Protein AF-A0A1S4E056-F1 (afdb_monomer)

pLDDT: mean 70.27, std 21.15, range [30.34, 93.75]

Structure (mmCIF, N/CA/C/O backbone):
data_AF-A0A1S4E056-F1
#
_entry.id   AF-A0A1S4E056-F1
#
loop_
_atom_site.group_PDB
_atom_site.id
_atom_site.type_symbol
_atom_site.label_atom_id
_atom_site.label_alt_id
_atom_site.label_comp_id
_atom_site.label_asym_id
_atom_site.label_entity_id
_atom_site.label_seq_id
_atom_site.pdbx_PDB_ins_code
_atom_site.Cartn_x
_atom_site.Cartn_y
_atom_site.Cartn_z
_atom_site.occupancy
_atom_site.B_iso_or_equiv
_atom_site.auth_seq_id
_atom_site.auth_comp_id
_atom_site.auth_asym_id
_atom_site.auth_atom_id
_atom_site.pdbx_PDB_model_num
ATOM 1 N N . MET A 1 1 ? -11.767 -15.482 -16.373 1.00 36.09 1 MET A N 1
ATOM 2 C CA . MET A 1 1 ? -10.416 -14.896 -16.230 1.00 36.09 1 MET A CA 1
ATOM 3 C C . MET A 1 1 ? -10.187 -14.593 -14.750 1.00 36.09 1 MET A C 1
ATOM 5 O O . MET A 1 1 ? -10.468 -13.489 -14.321 1.00 36.09 1 MET A O 1
ATOM 9 N N . ALA A 1 2 ? -9.813 -15.601 -13.952 1.00 38.81 2 ALA A N 1
ATOM 10 C CA . ALA A 1 2 ? -9.842 -15.511 -12.479 1.00 38.81 2 ALA A CA 1
ATOM 11 C C . ALA A 1 2 ? -8.788 -16.407 -11.7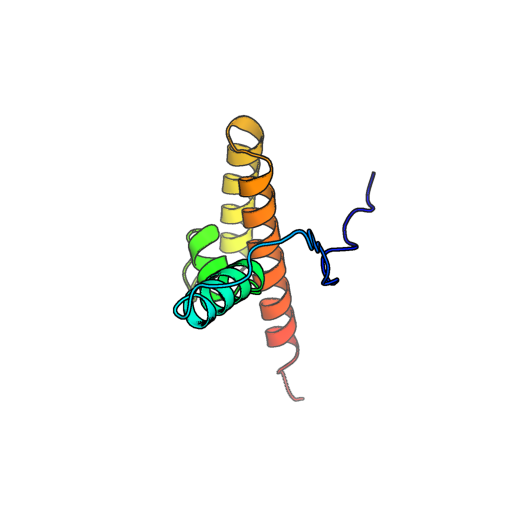83 1.00 38.81 2 ALA A C 1
ATOM 13 O O . ALA A 1 2 ? -8.974 -16.812 -10.645 1.00 38.81 2 ALA A O 1
ATOM 14 N N . TRP A 1 3 ? -7.716 -16.787 -12.491 1.00 30.34 3 TRP A N 1
ATOM 15 C CA . TRP A 1 3 ? -6.797 -17.860 -12.075 1.00 30.34 3 TRP A CA 1
ATOM 16 C C . TRP A 1 3 ? -5.325 -17.523 -12.376 1.00 30.34 3 TRP A C 1
ATOM 18 O O . TRP A 1 3 ? -4.690 -18.165 -13.206 1.00 30.34 3 TRP A O 1
ATOM 28 N N . MET A 1 4 ? -4.775 -16.513 -11.695 1.00 34.44 4 MET A N 1
ATOM 29 C CA . MET A 1 4 ? -3.315 -16.319 -11.555 1.00 34.44 4 MET A CA 1
ATOM 30 C C . MET A 1 4 ? -2.915 -15.963 -10.107 1.00 34.44 4 MET A C 1
ATOM 32 O O . MET A 1 4 ? -1.950 -15.248 -9.867 1.00 34.44 4 MET A O 1
ATOM 36 N N . ILE A 1 5 ? -3.642 -16.514 -9.124 1.00 40.38 5 ILE A N 1
ATOM 37 C CA . ILE A 1 5 ? -3.297 -16.468 -7.685 1.00 40.38 5 ILE A CA 1
ATOM 38 C C . ILE A 1 5 ? -2.511 -17.744 -7.292 1.00 40.38 5 ILE A C 1
ATOM 40 O O . ILE A 1 5 ? -2.616 -18.271 -6.191 1.00 40.38 5 ILE A O 1
ATOM 44 N N . ALA A 1 6 ? -1.725 -18.292 -8.221 1.00 46.62 6 ALA A N 1
ATOM 45 C CA . ALA A 1 6 ? -0.860 -19.444 -7.984 1.00 46.62 6 ALA A CA 1
ATOM 46 C C . ALA A 1 6 ? 0.496 -19.218 -8.663 1.00 46.62 6 ALA A C 1
ATOM 48 O O . ALA A 1 6 ? 0.554 -18.722 -9.783 1.00 46.62 6 ALA A O 1
ATOM 49 N N . TYR A 1 7 ? 1.570 -19.612 -7.972 1.00 41.53 7 TYR A N 1
ATOM 50 C CA . TYR A 1 7 ? 2.979 -19.458 -8.366 1.00 41.53 7 TYR A CA 1
ATOM 51 C C . TYR A 1 7 ? 3.548 -18.028 -8.406 1.00 41.53 7 TYR A C 1
ATOM 53 O O . TYR A 1 7 ? 3.842 -17.461 -9.452 1.00 41.53 7 TYR A O 1
ATOM 61 N N . CYS A 1 8 ? 3.944 -17.547 -7.223 1.00 38.91 8 CYS A N 1
ATOM 62 C CA . CYS A 1 8 ? 5.388 -17.378 -6.994 1.00 38.91 8 CYS A CA 1
ATOM 63 C C . CYS A 1 8 ? 5.799 -17.704 -5.541 1.00 38.91 8 CYS A C 1
ATOM 65 O O . CYS A 1 8 ? 6.564 -16.979 -4.911 1.00 38.91 8 CYS A O 1
ATOM 67 N N . SER A 1 9 ? 5.288 -18.829 -5.022 1.00 45.31 9 SER A N 1
ATOM 68 C CA . SER A 1 9 ? 5.896 -19.567 -3.903 1.00 45.31 9 SER A CA 1
ATOM 69 C C . SER A 1 9 ? 6.645 -20.778 -4.461 1.00 45.31 9 SER A C 1
ATOM 71 O O . SER A 1 9 ? 6.286 -21.922 -4.202 1.00 45.31 9 SER A O 1
ATOM 73 N N . ALA A 1 10 ? 7.655 -20.519 -5.291 1.00 42.19 10 ALA A N 1
ATOM 74 C CA . AL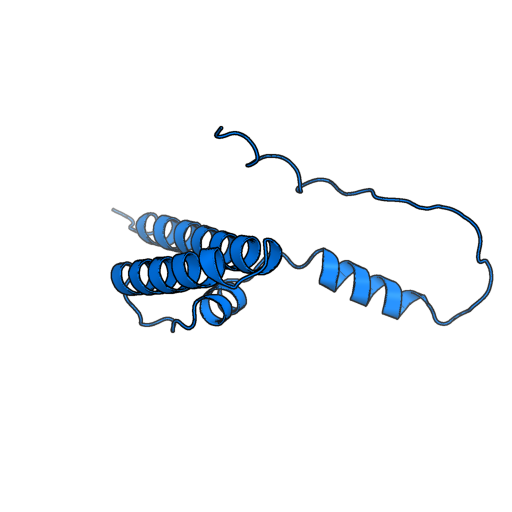A A 1 10 ? 8.595 -21.528 -5.763 1.00 42.19 10 ALA A CA 1
ATOM 75 C C . ALA A 1 10 ? 9.939 -20.865 -6.088 1.00 42.19 10 ALA A C 1
ATOM 77 O O . ALA A 1 10 ? 10.009 -19.928 -6.880 1.00 42.19 10 ALA A O 1
ATOM 78 N N . ASN A 1 11 ? 11.002 -21.361 -5.455 1.00 48.12 11 ASN A N 1
ATOM 79 C CA . ASN A 1 11 ? 12.382 -21.069 -5.839 1.00 48.12 11 ASN A CA 1
ATOM 80 C C . ASN A 1 11 ? 12.695 -21.623 -7.245 1.00 48.12 11 ASN A C 1
ATOM 82 O O . ASN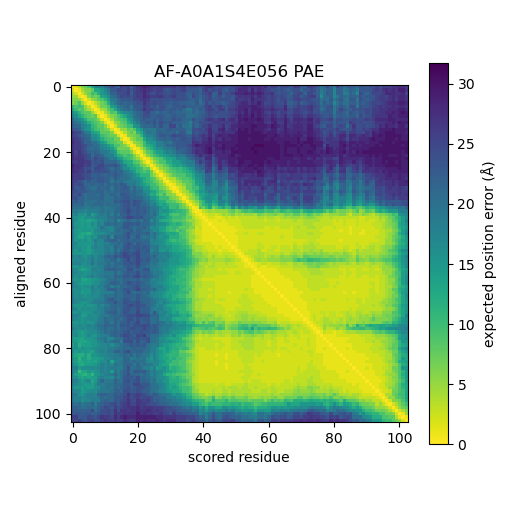 A 1 11 ? 11.967 -22.469 -7.756 1.00 48.12 11 ASN A O 1
ATOM 86 N N . ILE A 1 12 ? 13.876 -21.246 -7.758 1.00 49.53 12 ILE A N 1
ATOM 87 C CA . ILE A 1 12 ? 14.567 -21.775 -8.954 1.00 49.53 12 ILE A CA 1
ATOM 88 C C . ILE A 1 12 ? 14.253 -21.020 -10.260 1.00 49.53 12 ILE A C 1
ATOM 90 O O . ILE A 1 12 ? 13.453 -21.437 -11.090 1.00 49.53 12 ILE A O 1
ATOM 94 N N . TRP A 1 13 ? 15.039 -19.966 -10.500 1.00 35.53 13 TRP A N 1
ATOM 95 C CA . TRP A 1 13 ? 15.540 -19.650 -11.840 1.00 35.53 13 TRP A CA 1
ATOM 96 C C . TRP A 1 13 ? 17.071 -19.708 -11.800 1.00 35.53 13 TRP A C 1
ATOM 98 O O . TRP A 1 13 ? 17.722 -18.789 -11.303 1.00 35.53 13 TRP A O 1
ATOM 108 N N . SER A 1 14 ? 17.642 -20.810 -12.288 1.00 44.59 14 SER A N 1
ATOM 109 C CA . SER A 1 14 ? 19.090 -21.054 -12.286 1.00 44.59 14 SER A CA 1
ATOM 110 C C . SER A 1 14 ? 19.672 -20.931 -13.697 1.00 44.59 14 SER A C 1
ATOM 112 O O . SER A 1 14 ? 19.518 -21.861 -14.487 1.00 44.59 14 SER A O 1
ATOM 114 N N . PRO A 1 15 ? 20.419 -19.863 -14.019 1.00 42.00 15 PRO A N 1
ATOM 115 C CA . PRO A 1 15 ? 21.335 -19.850 -15.149 1.00 42.00 15 PRO A CA 1
ATOM 116 C C . PRO A 1 15 ? 22.741 -20.242 -14.663 1.00 42.00 15 PRO A C 1
ATOM 118 O O . PRO A 1 15 ? 23.601 -19.393 -14.437 1.00 42.00 15 PRO A O 1
ATOM 121 N N . LEU A 1 16 ? 22.984 -21.544 -14.482 1.00 49.31 16 LEU A N 1
ATOM 122 C CA . LEU A 1 16 ? 24.332 -22.068 -14.229 1.00 49.31 16 LEU A CA 1
ATOM 123 C C . LEU A 1 16 ? 25.146 -22.049 -15.531 1.00 49.31 16 LEU A C 1
ATOM 125 O O . LEU A 1 16 ? 25.103 -23.022 -16.280 1.00 49.31 16 LEU A O 1
ATOM 129 N N . LYS A 1 17 ? 25.879 -20.954 -15.787 1.00 42.91 17 LYS A N 1
ATOM 130 C CA . LYS A 1 17 ? 27.037 -20.910 -16.702 1.00 42.91 17 LYS A CA 1
ATOM 131 C C . LYS A 1 17 ? 28.126 -19.965 -16.173 1.00 42.91 17 LYS A C 1
ATOM 133 O O . LYS A 1 17 ? 27.996 -18.750 -16.247 1.00 42.91 17 LYS A O 1
ATOM 138 N N . ASP A 1 18 ? 29.168 -20.586 -15.626 1.00 44.78 18 ASP A N 1
ATOM 139 C CA . ASP A 1 18 ? 30.584 -20.191 -15.660 1.00 44.78 18 ASP A CA 1
ATOM 140 C C . ASP A 1 18 ? 31.003 -18.760 -15.270 1.00 44.78 18 ASP A C 1
ATOM 142 O O . ASP A 1 18 ? 31.096 -17.864 -16.104 1.00 44.78 18 ASP A O 1
ATOM 146 N N . ALA A 1 19 ? 31.443 -18.604 -14.013 1.00 38.25 19 ALA A N 1
ATOM 147 C CA . ALA A 1 19 ? 32.447 -17.605 -13.616 1.00 38.25 19 ALA A CA 1
ATOM 148 C C . ALA A 1 19 ? 33.138 -17.995 -12.291 1.00 38.25 19 ALA A C 1
ATOM 150 O O . ALA A 1 19 ? 32.885 -17.420 -11.230 1.00 38.25 19 ALA A O 1
ATOM 151 N N . SER A 1 20 ? 34.024 -18.995 -12.319 1.00 48.06 20 SER A N 1
ATOM 152 C CA . SER A 1 20 ? 34.921 -19.252 -11.184 1.00 48.06 20 SER A CA 1
ATOM 153 C C . SER A 1 20 ? 35.927 -18.103 -11.004 1.00 48.06 20 SER A C 1
ATOM 155 O O . SER A 1 20 ? 36.467 -17.607 -11.987 1.00 48.06 20 SER A O 1
ATOM 157 N N . LYS A 1 21 ? 36.263 -17.791 -9.739 1.00 47.19 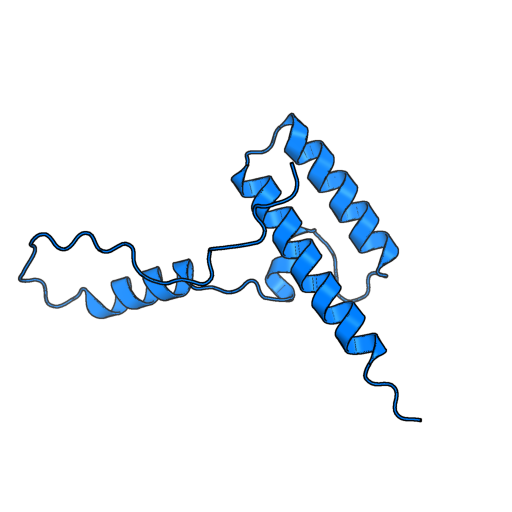21 LYS A N 1
ATOM 158 C CA . LYS A 1 21 ? 37.250 -16.790 -9.256 1.00 47.19 21 LYS A CA 1
ATOM 159 C C . LYS A 1 21 ? 36.783 -15.322 -9.151 1.00 47.19 21 LYS A C 1
ATOM 161 O O . LYS A 1 21 ? 37.151 -14.483 -9.963 1.00 47.19 21 LYS A O 1
ATOM 166 N N . SER A 1 22 ? 36.160 -14.978 -8.020 1.00 42.53 22 SER A N 1
ATOM 167 C CA . SER A 1 22 ? 36.499 -13.744 -7.280 1.00 42.53 22 SER A CA 1
ATOM 168 C C . SER A 1 22 ? 36.043 -13.838 -5.817 1.00 42.53 22 SER A C 1
ATOM 170 O O . SER A 1 22 ? 34.867 -14.069 -5.537 1.00 42.53 22 SER A O 1
ATOM 172 N N . GLY A 1 23 ? 36.973 -13.677 -4.873 1.00 49.75 23 GLY A N 1
ATOM 173 C CA . GLY A 1 23 ? 36.777 -13.919 -3.435 1.00 49.75 23 GLY A CA 1
ATOM 174 C C . GLY A 1 23 ? 36.029 -12.824 -2.663 1.00 49.75 23 GLY A C 1
ATOM 175 O O . GLY A 1 23 ? 36.372 -12.577 -1.515 1.00 49.75 23 GLY A O 1
ATOM 176 N N . VAL A 1 24 ? 35.050 -12.149 -3.278 1.00 50.81 24 VAL A N 1
ATOM 177 C CA . VAL A 1 24 ? 34.281 -11.040 -2.659 1.00 50.81 24 VAL A CA 1
ATOM 178 C C . VAL A 1 24 ? 32.761 -11.108 -2.903 1.00 50.81 24 VAL A C 1
ATOM 180 O O . VAL A 1 24 ? 32.030 -10.187 -2.555 1.00 50.81 24 VAL A O 1
ATOM 183 N N . ALA A 1 25 ? 32.246 -12.182 -3.513 1.00 48.97 25 ALA A N 1
ATOM 184 C CA . ALA A 1 25 ? 30.868 -12.213 -4.030 1.00 48.97 25 ALA A CA 1
ATOM 185 C C . ALA A 1 25 ? 29.772 -12.650 -3.028 1.00 48.97 25 ALA A C 1
ATOM 187 O O . ALA A 1 25 ? 28.583 -12.481 -3.307 1.00 48.97 25 ALA A O 1
ATOM 188 N N . GLN A 1 26 ? 30.130 -13.230 -1.877 1.00 48.53 26 GLN A N 1
ATOM 189 C CA . GLN A 1 26 ? 29.168 -13.946 -1.024 1.00 48.53 26 GLN A CA 1
ATOM 190 C C . GLN A 1 26 ? 28.147 -13.022 -0.330 1.00 48.53 26 GLN A C 1
ATOM 192 O O . GLN A 1 26 ? 26.968 -13.369 -0.232 1.00 48.53 26 GLN A O 1
ATOM 197 N N . GLU A 1 27 ? 28.566 -11.824 0.086 1.00 50.62 27 GLU A N 1
ATOM 198 C CA . GLU A 1 27 ? 27.690 -10.849 0.752 1.00 50.62 27 GLU A CA 1
ATOM 199 C C . GLU A 1 27 ? 26.697 -10.196 -0.228 1.00 50.62 27 GLU A C 1
ATOM 201 O O . GLU A 1 27 ? 25.501 -10.087 0.058 1.00 50.62 27 GLU A O 1
ATOM 206 N N . THR A 1 28 ? 27.151 -9.861 -1.440 1.00 50.19 28 THR A N 1
ATOM 207 C CA . THR A 1 28 ? 26.317 -9.265 -2.499 1.00 50.19 28 THR A CA 1
ATOM 208 C C . THR A 1 28 ? 25.241 -10.224 -3.008 1.00 50.19 28 THR A C 1
ATOM 210 O O . THR A 1 28 ? 24.105 -9.802 -3.254 1.00 50.19 28 THR A O 1
ATOM 213 N N . ILE A 1 29 ? 25.557 -11.521 -3.126 1.00 50.25 29 ILE A N 1
ATOM 214 C CA . ILE A 1 29 ? 24.578 -12.543 -3.521 1.00 50.25 29 ILE A CA 1
ATOM 215 C C . ILE A 1 29 ? 23.525 -12.712 -2.421 1.00 50.25 29 ILE A C 1
ATOM 217 O O . ILE A 1 29 ? 22.334 -12.685 -2.730 1.00 50.25 29 ILE A O 1
ATOM 221 N N . GLN A 1 30 ? 23.913 -12.781 -1.139 1.00 49.84 30 GLN A N 1
ATOM 222 C CA . GLN A 1 30 ? 22.925 -12.816 -0.054 1.00 49.84 30 GLN A CA 1
ATOM 223 C C . GLN A 1 30 ? 22.051 -11.559 -0.013 1.00 49.84 30 GLN A C 1
ATOM 225 O O . GLN A 1 30 ? 20.848 -11.683 0.189 1.00 49.84 30 GLN A O 1
ATOM 230 N N . ASN A 1 31 ? 22.600 -10.361 -0.223 1.00 50.25 31 ASN A N 1
ATOM 231 C CA . ASN A 1 31 ? 21.807 -9.128 -0.191 1.00 50.25 31 ASN A CA 1
ATOM 232 C C . ASN A 1 31 ? 20.824 -9.050 -1.379 1.00 50.25 31 ASN A C 1
ATOM 234 O O . ASN A 1 31 ? 19.661 -8.687 -1.208 1.00 50.25 31 ASN A O 1
ATOM 238 N N . THR A 1 32 ? 21.247 -9.485 -2.570 1.00 46.91 32 THR A N 1
ATOM 239 C CA . THR A 1 32 ? 20.376 -9.584 -3.757 1.00 46.91 32 THR A CA 1
ATOM 240 C C . THR A 1 32 ? 19.272 -10.627 -3.571 1.00 46.91 32 THR A C 1
ATOM 242 O O . THR A 1 32 ? 18.108 -10.327 -3.829 1.00 46.91 32 THR A O 1
ATOM 245 N N . VAL A 1 33 ? 19.594 -11.815 -3.046 1.00 46.59 33 VAL A N 1
ATOM 246 C CA . VAL A 1 33 ? 18.596 -12.854 -2.738 1.00 46.59 33 VAL A CA 1
ATOM 247 C C . VAL A 1 33 ? 17.645 -12.385 -1.632 1.00 46.59 33 VAL A C 1
ATOM 249 O O . VAL A 1 33 ? 16.439 -12.473 -1.807 1.00 46.59 33 VAL A O 1
ATOM 252 N N . ARG A 1 34 ? 18.133 -11.766 -0.547 1.00 47.94 34 ARG A N 1
ATOM 253 C CA . ARG A 1 34 ? 17.280 -11.181 0.510 1.00 47.94 34 ARG A CA 1
ATOM 254 C C . ARG A 1 34 ? 16.341 -10.090 -0.019 1.00 47.94 34 ARG A C 1
ATOM 256 O O . ARG A 1 34 ? 15.219 -9.985 0.468 1.00 47.94 34 ARG A O 1
ATOM 263 N N . ARG A 1 35 ? 16.761 -9.299 -1.016 1.00 47.91 35 ARG A N 1
ATOM 264 C CA . ARG A 1 35 ? 15.906 -8.308 -1.701 1.00 47.91 35 ARG A CA 1
ATOM 265 C C . ARG A 1 35 ? 14.876 -8.960 -2.628 1.00 47.91 35 ARG A C 1
ATOM 267 O O . ARG A 1 35 ? 13.734 -8.514 -2.647 1.00 47.91 35 ARG A O 1
ATOM 274 N N . ALA A 1 36 ? 15.245 -10.019 -3.348 1.00 44.69 36 ALA A N 1
ATOM 275 C CA . ALA A 1 36 ? 14.326 -10.782 -4.197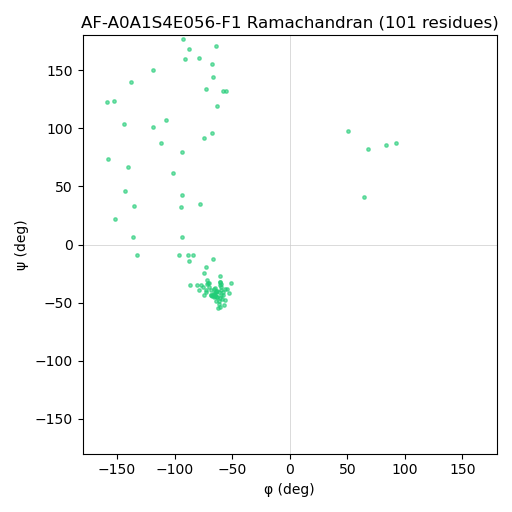 1.00 44.69 36 ALA A CA 1
ATOM 276 C C . ALA A 1 36 ? 13.297 -11.599 -3.384 1.00 44.69 36 ALA A C 1
ATOM 278 O O . ALA A 1 36 ? 12.153 -11.746 -3.806 1.00 44.69 36 ALA A O 1
ATOM 279 N N . SER A 1 37 ? 13.686 -12.085 -2.202 1.00 49.75 37 SER A N 1
ATOM 280 C CA . SER A 1 37 ? 12.869 -12.904 -1.293 1.00 49.75 37 SER A CA 1
ATOM 281 C C . SER A 1 37 ? 12.124 -12.105 -0.215 1.00 49.75 37 SER A C 1
ATOM 283 O O . SER A 1 37 ? 11.540 -12.707 0.687 1.00 49.75 37 SER A O 1
ATOM 285 N N . LYS A 1 38 ? 12.147 -10.765 -0.251 1.00 64.06 38 LYS A N 1
ATOM 286 C CA . LYS A 1 38 ? 11.483 -9.919 0.753 1.00 64.06 38 LYS A CA 1
ATOM 287 C C . LYS A 1 38 ? 9.957 -10.060 0.637 1.00 64.06 38 LYS A C 1
ATOM 289 O O . LYS A 1 38 ? 9.312 -9.391 -0.173 1.00 64.06 38 LYS A O 1
ATOM 294 N N . VAL A 1 39 ? 9.385 -10.940 1.461 1.00 71.00 39 VAL A N 1
ATOM 295 C CA . VAL A 1 39 ? 7.940 -11.004 1.726 1.00 71.00 39 VAL A CA 1
ATOM 296 C C . VAL A 1 39 ? 7.487 -9.627 2.209 1.00 71.00 39 VAL A C 1
ATOM 298 O O . VAL A 1 39 ? 8.136 -9.038 3.073 1.00 71.00 39 VAL A O 1
ATOM 301 N N . MET A 1 40 ? 6.397 -9.112 1.636 1.00 80.94 40 MET A N 1
ATOM 302 C CA . MET A 1 40 ? 5.932 -7.754 1.912 1.00 80.94 40 MET A CA 1
ATOM 303 C C . MET A 1 40 ? 5.532 -7.608 3.384 1.00 80.94 40 MET A C 1
ATOM 305 O O . MET A 1 40 ? 4.648 -8.309 3.883 1.00 80.94 40 MET A O 1
ATOM 309 N N . THR A 1 41 ? 6.210 -6.706 4.084 1.00 87.69 41 THR A N 1
ATOM 310 C CA . THR A 1 41 ? 5.935 -6.395 5.489 1.00 87.69 41 THR A CA 1
ATOM 311 C C . THR A 1 41 ? 4.721 -5.471 5.627 1.00 87.69 41 THR A C 1
ATOM 313 O O . THR A 1 41 ? 4.333 -4.788 4.681 1.00 87.69 41 THR A O 1
ATOM 316 N N . GLU A 1 42 ? 4.118 -5.434 6.819 1.00 86.88 42 GLU A N 1
ATOM 317 C CA . GLU A 1 42 ? 2.999 -4.534 7.152 1.00 86.88 42 GLU A CA 1
ATOM 318 C C . GLU A 1 42 ? 3.379 -3.059 6.945 1.00 86.88 42 GLU A C 1
ATOM 320 O O . GLU A 1 42 ? 2.623 -2.294 6.350 1.00 86.88 42 GLU A O 1
ATOM 325 N N . GLN A 1 43 ? 4.600 -2.686 7.337 1.00 86.88 43 GLN A N 1
ATOM 326 C CA . GLN A 1 43 ? 5.140 -1.340 7.149 1.00 86.88 43 GLN A CA 1
ATOM 327 C C . GLN A 1 43 ? 5.321 -0.983 5.664 1.00 86.88 43 GLN A C 1
ATOM 329 O O . GLN A 1 43 ? 4.928 0.106 5.253 1.00 86.88 43 GLN A O 1
ATOM 334 N N . GLU A 1 44 ? 5.863 -1.893 4.844 1.00 85.81 44 GLU A N 1
ATOM 335 C CA . GLU A 1 44 ? 5.976 -1.688 3.390 1.00 85.81 44 GLU A CA 1
ATOM 336 C C . GLU A 1 44 ? 4.592 -1.570 2.731 1.00 85.81 44 GLU A C 1
ATOM 338 O O . GLU A 1 44 ? 4.398 -0.714 1.872 1.00 85.81 44 GLU A O 1
ATOM 343 N N . ALA A 1 45 ? 3.614 -2.381 3.148 1.00 90.31 45 ALA A N 1
ATOM 344 C CA . ALA A 1 45 ? 2.245 -2.303 2.642 1.00 90.31 45 ALA A CA 1
ATOM 345 C C . ALA A 1 45 ? 1.583 -0.950 2.972 1.00 90.31 45 ALA A C 1
ATOM 347 O O . ALA A 1 45 ? 1.022 -0.304 2.083 1.00 90.31 45 ALA A O 1
ATOM 348 N N . ARG A 1 46 ? 1.727 -0.472 4.218 1.00 90.88 46 ARG A N 1
ATOM 349 C CA . ARG A 1 46 ? 1.271 0.864 4.640 1.00 90.88 46 ARG A CA 1
ATOM 350 C C . ARG A 1 46 ? 1.935 1.986 3.837 1.00 90.88 46 ARG A C 1
ATOM 352 O O . ARG A 1 46 ? 1.247 2.890 3.368 1.00 90.88 46 ARG A O 1
ATOM 359 N N . GLN A 1 47 ? 3.246 1.896 3.603 1.00 90.44 47 GLN A N 1
ATOM 360 C CA . GLN A 1 47 ? 3.992 2.859 2.783 1.00 90.44 47 GLN A CA 1
ATOM 361 C C . GLN A 1 47 ? 3.544 2.867 1.313 1.00 90.44 47 GLN A C 1
ATOM 363 O O . GLN A 1 47 ? 3.414 3.941 0.732 1.00 90.44 47 GLN A O 1
ATOM 368 N N . ILE A 1 48 ? 3.266 1.700 0.717 1.00 91.12 48 ILE A N 1
ATOM 369 C CA . ILE A 1 48 ? 2.786 1.582 -0.673 1.00 91.12 48 ILE A CA 1
ATOM 370 C C . ILE A 1 48 ? 1.401 2.224 -0.853 1.00 91.12 48 ILE A C 1
ATOM 372 O O . ILE A 1 48 ? 1.153 2.844 -1.886 1.00 91.12 48 ILE A O 1
ATOM 376 N N . LEU A 1 49 ? 0.510 2.093 0.135 1.00 91.75 49 LEU A N 1
ATOM 377 C CA . LEU A 1 49 ? -0.835 2.685 0.095 1.00 91.75 49 LEU A CA 1
ATOM 378 C C . LEU A 1 49 ? -0.894 4.126 0.638 1.00 91.75 49 LEU A C 1
ATOM 380 O O . LEU A 1 49 ? -1.915 4.796 0.486 1.00 91.75 49 LEU A O 1
ATOM 384 N N . GLY A 1 50 ? 0.186 4.619 1.253 1.00 91.62 50 GLY A N 1
ATOM 385 C CA . GLY A 1 50 ? 0.240 5.949 1.863 1.00 91.62 50 GLY A CA 1
ATOM 386 C C . GLY A 1 50 ? -0.711 6.101 3.055 1.00 91.62 50 GLY A C 1
ATOM 387 O O . GLY A 1 50 ? -1.378 7.132 3.171 1.00 91.62 50 GLY A O 1
ATOM 388 N N . VAL A 1 51 ? -0.800 5.068 3.901 1.00 91.62 51 VAL A N 1
ATOM 389 C CA . VAL A 1 51 ? -1.690 5.001 5.075 1.00 91.62 51 VAL A CA 1
ATOM 390 C C . VAL A 1 51 ? -0.896 4.849 6.375 1.00 91.62 51 VAL A C 1
ATOM 392 O O . VAL A 1 51 ? 0.194 4.275 6.376 1.00 91.62 51 VAL A O 1
ATOM 395 N N . THR A 1 52 ? -1.428 5.357 7.488 1.00 89.62 52 THR A N 1
ATOM 396 C CA . THR A 1 52 ? -0.843 5.170 8.828 1.00 89.62 52 THR A CA 1
ATOM 397 C C . THR A 1 52 ? -1.452 3.952 9.533 1.00 89.62 52 THR A C 1
ATOM 399 O O . THR A 1 52 ? -2.316 3.265 8.991 1.00 89.62 52 THR A O 1
ATOM 402 N N . GLU A 1 53 ? -0.958 3.628 10.728 1.00 83.81 53 GLU A N 1
ATOM 403 C CA . GLU A 1 53 ? -1.484 2.523 11.543 1.00 83.81 53 GLU A CA 1
ATOM 404 C C . GLU A 1 53 ? -2.833 2.842 12.205 1.00 83.81 53 GLU A C 1
ATOM 406 O O . GLU A 1 53 ? -3.619 1.935 12.456 1.00 83.81 53 GLU A O 1
ATOM 411 N N . GLU A 1 54 ? -3.118 4.125 12.416 1.00 84.81 54 GLU A N 1
ATOM 412 C CA . GLU A 1 54 ? -4.337 4.630 13.062 1.00 84.81 54 GLU A CA 1
ATOM 413 C C . GLU A 1 54 ? -5.528 4.759 12.094 1.00 84.81 54 GLU A C 1
ATOM 415 O O . GLU A 1 54 ? -6.645 5.038 12.525 1.00 84.81 54 GLU A O 1
ATOM 420 N N . MET A 1 55 ? -5.311 4.587 10.784 1.00 88.00 55 MET A N 1
ATOM 421 C CA . MET A 1 55 ? -6.372 4.736 9.784 1.00 88.00 55 MET A CA 1
ATOM 422 C C . MET A 1 55 ? -7.358 3.557 9.822 1.00 88.00 55 MET A C 1
ATOM 424 O O . MET A 1 55 ? -6.926 2.399 9.802 1.00 88.00 55 MET A O 1
ATOM 428 N N . PRO A 1 56 ? -8.680 3.816 9.803 1.00 89.75 56 PRO A N 1
ATOM 429 C CA . PRO A 1 56 ? -9.684 2.762 9.767 1.00 89.75 56 PRO A CA 1
ATOM 430 C C . PRO A 1 56 ? -9.654 2.009 8.431 1.00 89.75 56 PRO A C 1
ATOM 432 O O . PRO A 1 56 ? -9.265 2.546 7.389 1.00 89.75 56 PRO A O 1
ATOM 435 N N . TRP A 1 57 ? -10.124 0.759 8.454 1.00 88.62 57 TRP A N 1
ATOM 436 C CA . TRP A 1 57 ? -10.110 -0.139 7.296 1.00 88.62 57 TRP A CA 1
ATOM 437 C C . TRP A 1 57 ? -10.759 0.471 6.040 1.00 88.62 57 TRP A C 1
ATOM 439 O O . TRP A 1 57 ? -10.207 0.387 4.943 1.00 88.62 57 TRP A O 1
ATOM 449 N N . GLU A 1 58 ? -11.886 1.163 6.207 1.00 90.06 58 GLU A N 1
ATOM 450 C CA . GLU A 1 58 ? -12.620 1.822 5.118 1.00 90.06 58 GLU A CA 1
ATOM 451 C C . GLU A 1 58 ? -11.782 2.882 4.382 1.00 90.06 58 GLU A C 1
ATOM 453 O O . GLU A 1 58 ? -11.825 2.980 3.153 1.00 90.06 58 GLU A O 1
ATOM 458 N N . GLU A 1 59 ? -10.965 3.652 5.108 1.00 90.81 59 GLU A N 1
ATOM 459 C CA . GLU A 1 59 ? -10.076 4.642 4.497 1.00 90.81 59 GLU A CA 1
ATOM 460 C C . GLU A 1 59 ? -8.911 3.984 3.754 1.00 90.81 59 GLU A C 1
ATOM 462 O O . GLU A 1 59 ? -8.503 4.479 2.700 1.00 90.81 59 GLU A O 1
ATOM 467 N N . ILE A 1 60 ? -8.406 2.851 4.254 1.00 91.19 60 ILE A N 1
ATOM 468 C CA . ILE A 1 60 ? -7.366 2.059 3.583 1.00 91.19 60 ILE A CA 1
ATOM 469 C C . ILE A 1 60 ? -7.891 1.523 2.243 1.00 91.19 60 ILE A C 1
ATOM 471 O O . ILE A 1 60 ? -7.209 1.665 1.226 1.00 91.19 60 ILE A O 1
ATOM 475 N N . VAL A 1 61 ? -9.117 0.987 2.210 1.00 92.12 61 VAL A N 1
ATOM 476 C CA . VAL A 1 61 ? -9.773 0.533 0.969 1.00 92.12 61 VAL A CA 1
ATOM 477 C C . VAL A 1 61 ? -9.962 1.699 -0.007 1.00 92.12 61 VAL A C 1
ATOM 479 O O . VAL A 1 61 ? -9.519 1.622 -1.151 1.00 92.12 61 VAL A O 1
ATOM 482 N N . LYS A 1 62 ? -10.491 2.837 0.456 1.00 93.44 62 LYS A N 1
ATOM 483 C CA . LYS A 1 62 ? -10.690 4.036 -0.378 1.00 93.44 62 LYS A CA 1
ATOM 484 C C . LYS A 1 62 ? -9.384 4.584 -0.974 1.00 93.44 62 LYS A C 1
ATOM 486 O O . LYS A 1 62 ? -9.363 5.060 -2.115 1.00 93.44 62 LYS A O 1
ATOM 491 N N . LYS A 1 63 ? -8.280 4.527 -0.218 1.00 93.06 63 LYS A N 1
ATOM 492 C CA 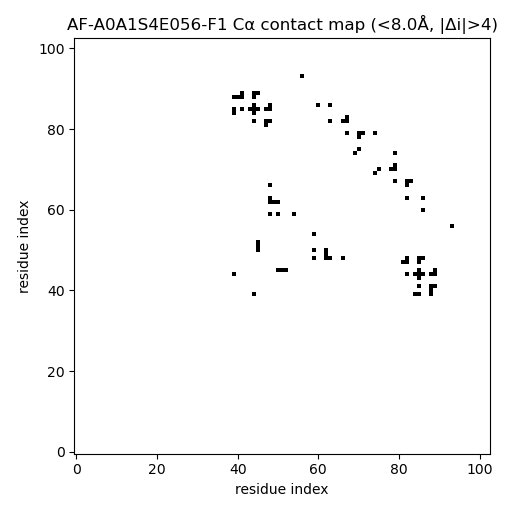. LYS A 1 63 ? -6.928 4.880 -0.690 1.00 93.06 63 LYS A CA 1
ATOM 493 C C . LYS A 1 63 ? -6.419 3.878 -1.723 1.00 93.06 63 LYS A C 1
ATOM 495 O O . LYS A 1 63 ? -5.888 4.306 -2.748 1.00 93.06 63 LYS A O 1
ATOM 500 N N . TYR A 1 64 ? -6.612 2.581 -1.478 1.00 93.75 64 TYR A N 1
ATOM 501 C CA . TYR A 1 64 ? -6.288 1.514 -2.422 1.00 93.75 64 TYR A CA 1
ATOM 502 C C . TYR A 1 64 ? -7.009 1.712 -3.761 1.00 93.75 64 TYR A C 1
ATOM 504 O O . TYR A 1 64 ? -6.327 1.778 -4.780 1.00 93.75 64 TYR A O 1
ATOM 512 N N . ASP A 1 65 ? -8.332 1.904 -3.771 1.00 93.62 65 ASP A N 1
ATOM 513 C CA . ASP A 1 65 ? -9.114 2.064 -5.007 1.00 93.62 65 ASP A CA 1
ATOM 514 C C . ASP A 1 65 ? -8.621 3.269 -5.825 1.00 93.62 65 ASP A C 1
ATOM 516 O O . ASP A 1 65 ? -8.304 3.151 -7.011 1.00 93.62 65 ASP A O 1
ATOM 520 N N . SER A 1 66 ? -8.428 4.411 -5.152 1.00 92.50 66 SER A N 1
ATOM 521 C CA . SER A 1 66 ? -7.915 5.652 -5.754 1.00 92.50 66 SER A CA 1
ATOM 522 C C . SER A 1 66 ? -6.510 5.501 -6.362 1.00 92.50 66 SER A C 1
ATOM 524 O O . SER A 1 66 ? -6.175 6.154 -7.354 1.00 92.50 66 SER A O 1
ATOM 526 N N . LEU A 1 67 ? -5.649 4.682 -5.747 1.00 90.81 67 LEU A N 1
ATOM 527 C CA . LEU A 1 67 ? -4.309 4.377 -6.257 1.00 90.81 67 LEU A CA 1
ATOM 528 C C . LEU A 1 67 ? -4.357 3.347 -7.387 1.00 90.81 67 LEU A C 1
ATOM 530 O O . LEU A 1 67 ? -3.607 3.471 -8.354 1.00 90.81 67 LEU A O 1
ATOM 534 N N . PHE A 1 68 ? -5.227 2.344 -7.279 1.00 90.25 68 PHE A N 1
ATOM 535 C CA . PHE A 1 68 ? -5.355 1.264 -8.245 1.00 90.25 68 PHE A CA 1
ATOM 536 C C . PHE A 1 68 ? -5.912 1.766 -9.581 1.00 90.25 68 PHE A C 1
ATOM 538 O O . PHE A 1 68 ? -5.344 1.437 -10.623 1.00 90.25 68 PHE A O 1
ATOM 545 N N . GLU A 1 69 ? -6.940 2.621 -9.557 1.00 92.56 69 GLU A N 1
ATOM 546 C CA . GLU A 1 69 ? -7.508 3.259 -10.751 1.00 92.56 69 GLU A CA 1
ATOM 547 C C . GLU A 1 69 ? -6.489 4.181 -11.441 1.00 92.56 69 GLU A C 1
ATOM 549 O O . GLU A 1 69 ? -6.231 4.042 -12.638 1.00 92.56 69 GLU A O 1
ATOM 554 N N . ARG A 1 70 ? -5.819 5.065 -10.686 1.00 90.31 70 ARG A N 1
ATOM 555 C CA . ARG A 1 70 ? -4.763 5.937 -11.235 1.00 90.31 70 ARG A CA 1
ATOM 556 C C . ARG A 1 70 ? -3.634 5.120 -11.873 1.00 90.31 70 ARG A C 1
ATOM 558 O O . ARG A 1 70 ? -3.184 5.430 -12.980 1.00 90.31 70 ARG A O 1
ATOM 565 N N . ASN A 1 71 ? -3.210 4.048 -11.204 1.00 87.81 71 ASN A N 1
ATOM 566 C CA . ASN A 1 71 ? -2.177 3.146 -11.707 1.00 87.81 71 ASN A CA 1
ATOM 567 C C . ASN A 1 71 ? -2.663 2.252 -12.860 1.00 87.81 71 ASN A C 1
ATOM 569 O O . ASN A 1 71 ? -1.821 1.767 -13.607 1.00 87.81 71 ASN A O 1
ATOM 573 N N . ALA A 1 72 ? -3.971 2.056 -13.055 1.00 85.69 72 ALA A N 1
ATOM 574 C CA . ALA A 1 72 ? -4.508 1.389 -14.244 1.00 85.69 72 ALA A CA 1
ATOM 575 C C . ALA A 1 72 ? -4.365 2.257 -15.503 1.00 85.69 72 ALA A C 1
ATOM 577 O O . ALA A 1 72 ? -4.152 1.737 -16.594 1.00 85.69 72 ALA A O 1
ATOM 578 N N . GLN A 1 73 ? -4.468 3.580 -15.345 1.00 87.00 73 GLN A N 1
ATOM 579 C CA . GLN A 1 73 ? -4.412 4.544 -16.449 1.00 87.00 73 GLN A CA 1
ATOM 580 C C . GLN A 1 73 ? -2.980 4.975 -16.804 1.00 87.00 73 GLN A C 1
ATOM 582 O O . GLN A 1 73 ? -2.687 5.236 -17.967 1.00 87.00 73 GLN A O 1
ATOM 587 N N . THR A 1 74 ? -2.090 5.079 -15.809 1.00 84.38 74 THR A N 1
ATOM 588 C CA . THR A 1 74 ? -0.724 5.634 -15.979 1.00 84.38 74 THR A CA 1
ATOM 589 C C . THR A 1 74 ? 0.395 4.803 -15.355 1.00 84.38 74 THR A C 1
ATOM 591 O O . THR A 1 74 ? 1.572 5.095 -15.567 1.00 84.38 74 THR A O 1
ATOM 594 N N . GLY A 1 75 ? 0.061 3.774 -14.578 1.00 81.94 75 GLY A N 1
ATOM 595 C CA . GLY A 1 75 ? 1.039 2.920 -13.917 1.00 81.94 75 GLY A CA 1
ATOM 596 C C . GLY A 1 75 ? 1.488 1.753 -14.795 1.00 81.94 75 GLY A C 1
ATOM 597 O O . GLY A 1 75 ? 0.898 1.432 -15.823 1.00 81.94 75 GLY A O 1
ATOM 598 N N . SER A 1 76 ? 2.548 1.077 -14.358 1.00 87.31 76 SER A N 1
ATOM 599 C CA . SER A 1 76 ? 2.959 -0.202 -14.934 1.00 87.31 76 SER A CA 1
ATOM 600 C C . SER A 1 76 ? 2.303 -1.371 -14.197 1.00 87.31 76 SER A C 1
ATOM 602 O O . SER A 1 76 ? 1.940 -1.262 -13.022 1.00 87.31 76 SER A O 1
ATOM 604 N N . PHE A 1 77 ? 2.248 -2.537 -14.849 1.00 84.06 77 PHE A N 1
ATOM 605 C CA . PHE A 1 77 ? 1.793 -3.790 -14.232 1.00 84.06 77 PHE A CA 1
ATOM 606 C C . PHE A 1 77 ? 2.506 -4.098 -12.899 1.00 84.06 77 PHE A C 1
ATOM 608 O O . PHE A 1 77 ? 1.895 -4.621 -11.967 1.00 84.06 77 PHE A O 1
ATOM 615 N N . TYR A 1 78 ? 3.784 -3.721 -12.768 1.00 86.31 78 TYR A N 1
ATOM 616 C CA . TYR A 1 78 ? 4.542 -3.857 -11.522 1.00 86.31 78 TYR A CA 1
ATOM 617 C C . TYR A 1 78 ? 3.984 -2.979 -10.391 1.00 86.31 78 TYR A C 1
ATOM 619 O O . TYR A 1 78 ? 3.854 -3.453 -9.264 1.00 86.31 78 TYR A O 1
ATOM 627 N N . LEU A 1 79 ? 3.616 -1.724 -10.680 1.00 86.25 79 LEU A N 1
ATOM 628 C CA . LEU A 1 79 ? 3.028 -0.817 -9.689 1.00 86.25 79 LEU A CA 1
ATOM 629 C C . LEU A 1 79 ? 1.645 -1.300 -9.241 1.00 86.25 79 LEU A C 1
ATOM 631 O O . LEU A 1 79 ? 1.392 -1.362 -8.039 1.00 86.25 79 LEU A O 1
ATOM 635 N N . GLN A 1 80 ? 0.789 -1.738 -10.171 1.00 85.62 80 GLN A N 1
ATOM 636 C CA . GLN A 1 80 ? -0.489 -2.366 -9.812 1.00 85.62 80 GLN A CA 1
ATOM 637 C C . GLN A 1 80 ? -0.293 -3.636 -8.973 1.00 85.62 80 GLN A C 1
ATOM 639 O O . GLN A 1 80 ? -0.911 -3.774 -7.920 1.00 85.62 80 GLN A O 1
ATOM 644 N N . SER A 1 81 ? 0.630 -4.521 -9.369 1.00 87.19 81 SER A N 1
ATOM 645 C CA . SER A 1 81 ? 0.958 -5.741 -8.614 1.00 87.19 81 SER A CA 1
ATOM 646 C C . SER A 1 81 ? 1.474 -5.447 -7.199 1.00 87.19 81 SER A C 1
ATOM 648 O O . SER A 1 81 ? 1.246 -6.234 -6.280 1.00 87.19 81 SER A O 1
ATOM 650 N N . LYS A 1 82 ? 2.173 -4.322 -6.991 1.00 87.94 82 LYS A N 1
ATOM 651 C CA . LYS A 1 82 ? 2.622 -3.880 -5.662 1.00 87.94 82 LYS A CA 1
ATOM 652 C C . LYS A 1 82 ? 1.478 -3.322 -4.816 1.00 87.94 82 LYS A C 1
ATOM 654 O O . LYS A 1 82 ? 1.396 -3.685 -3.647 1.00 87.94 82 LYS A O 1
ATOM 659 N N . VAL A 1 83 ? 0.598 -2.503 -5.395 1.00 90.44 83 VAL A N 1
ATOM 660 C CA . VAL A 1 83 ? -0.588 -1.954 -4.709 1.00 90.44 83 VAL A CA 1
ATOM 661 C C . VAL A 1 83 ? -1.563 -3.067 -4.308 1.00 90.44 83 VAL A C 1
ATOM 663 O O . VAL A 1 83 ? -2.034 -3.075 -3.174 1.00 90.44 83 VAL A O 1
ATOM 666 N N . HIS A 1 84 ? -1.784 -4.061 -5.175 1.00 90.31 84 HIS A N 1
ATOM 667 C CA . HIS A 1 84 ? -2.600 -5.239 -4.858 1.00 90.31 84 HIS A CA 1
ATOM 668 C C . HIS A 1 84 ? -2.014 -6.052 -3.693 1.00 90.31 84 HIS A C 1
ATOM 670 O O . HIS A 1 84 ? -2.688 -6.264 -2.688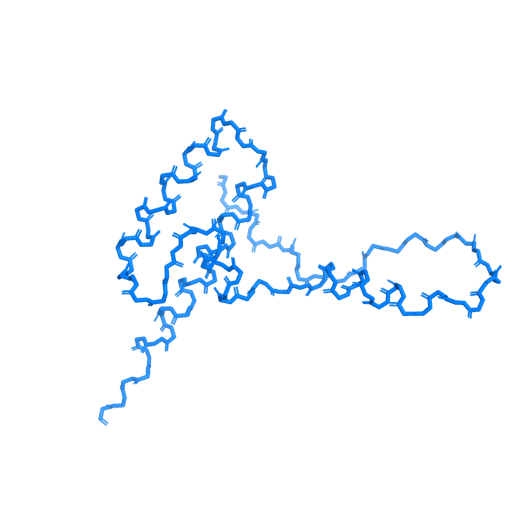 1.00 90.31 84 HIS A O 1
ATOM 676 N N . ARG A 1 85 ? -0.721 -6.404 -3.761 1.00 88.50 85 ARG A N 1
ATOM 677 C CA . ARG A 1 85 ? -0.039 -7.139 -2.678 1.00 88.50 85 ARG A CA 1
ATOM 678 C C . ARG A 1 85 ? -0.031 -6.396 -1.342 1.00 88.50 85 ARG A C 1
ATOM 680 O O . ARG A 1 85 ? -0.057 -7.038 -0.295 1.00 88.50 85 ARG A O 1
ATOM 687 N N . ALA A 1 86 ? 0.015 -5.063 -1.365 1.00 90.56 86 ALA A N 1
ATOM 688 C CA . ALA A 1 86 ? -0.081 -4.255 -0.155 1.00 90.56 86 ALA A CA 1
ATOM 689 C C . ALA A 1 86 ? -1.465 -4.385 0.497 1.00 90.56 86 ALA A C 1
ATOM 691 O O . ALA A 1 86 ? -1.549 -4.586 1.708 1.00 90.56 86 ALA A O 1
ATOM 692 N N . LYS A 1 87 ? -2.536 -4.356 -0.306 1.00 91.94 87 LYS A N 1
ATOM 693 C CA . LYS A 1 87 ? -3.911 -4.575 0.158 1.00 91.94 87 LYS A CA 1
ATOM 694 C C . LYS A 1 87 ? -4.077 -5.964 0.784 1.00 91.94 87 LYS A C 1
ATOM 696 O O . LYS A 1 87 ? -4.425 -6.045 1.958 1.00 91.94 87 LYS A O 1
ATOM 701 N N . GLU A 1 88 ? -3.707 -7.025 0.062 1.00 90.88 88 GLU A N 1
ATOM 702 C CA . GLU A 1 88 ? -3.786 -8.423 0.536 1.00 90.88 88 GLU A CA 1
ATOM 703 C C . GLU A 1 88 ? -3.043 -8.627 1.869 1.00 90.88 88 GLU A C 1
ATOM 705 O O . GLU A 1 88 ? -3.499 -9.351 2.763 1.00 90.88 88 GLU A O 1
ATOM 710 N N . ARG A 1 89 ? -1.889 -7.960 2.039 1.00 89.62 89 ARG A N 1
ATOM 711 C CA . ARG A 1 89 ? -1.110 -8.045 3.279 1.00 89.62 89 ARG A CA 1
ATOM 712 C C . ARG A 1 89 ? -1.850 -7.435 4.467 1.00 89.62 89 ARG A C 1
ATOM 714 O O . ARG A 1 89 ? -1.791 -8.028 5.543 1.00 89.62 89 ARG A O 1
ATOM 721 N N . LEU A 1 90 ? -2.518 -6.293 4.280 1.00 90.00 90 LEU A N 1
ATOM 722 C CA . LEU A 1 90 ? -3.302 -5.639 5.330 1.00 90.00 90 LEU A CA 1
ATOM 723 C C . LEU A 1 90 ? -4.634 -6.362 5.593 1.00 90.00 90 LEU A C 1
ATOM 725 O O . LEU A 1 90 ? -4.991 -6.507 6.756 1.00 90.00 90 LEU A O 1
ATOM 729 N N . GLU A 1 91 ? -5.302 -6.906 4.568 1.00 89.81 91 GLU A N 1
ATOM 730 C CA . GLU A 1 91 ? -6.502 -7.758 4.721 1.00 89.81 91 GLU A CA 1
ATOM 731 C C . GLU A 1 91 ? -6.220 -8.954 5.635 1.00 89.81 91 GLU A C 1
ATOM 733 O O . GLU A 1 91 ? -6.942 -9.199 6.600 1.00 89.81 91 GLU A O 1
ATOM 738 N N . THR A 1 92 ? -5.104 -9.649 5.390 1.00 87.19 92 THR A N 1
ATOM 739 C CA . THR A 1 92 ? -4.659 -10.784 6.216 1.00 87.19 92 THR A CA 1
ATOM 740 C C . THR A 1 92 ? -4.509 -10.392 7.691 1.00 87.19 92 THR A C 1
ATOM 742 O O . THR A 1 92 ? -4.828 -11.176 8.582 1.00 87.19 92 THR A O 1
ATOM 745 N N . LEU A 1 93 ? -4.010 -9.183 7.965 1.00 86.06 93 LEU A N 1
ATOM 746 C CA . LEU A 1 93 ? -3.748 -8.690 9.321 1.00 86.06 93 LEU A CA 1
ATOM 747 C C . LEU A 1 93 ? -5.012 -8.180 10.015 1.00 86.06 93 LEU A C 1
ATOM 749 O O . LEU A 1 93 ? -5.143 -8.364 11.221 1.00 86.06 93 LEU A O 1
ATOM 753 N N . TYR A 1 94 ? -5.935 -7.580 9.262 1.00 85.50 94 TYR A N 1
ATOM 754 C CA . TYR A 1 94 ? -7.247 -7.171 9.753 1.00 85.50 94 TYR A CA 1
ATOM 755 C C . TYR A 1 94 ? -8.044 -8.399 10.217 1.00 85.50 94 TYR A C 1
ATOM 757 O O . TYR A 1 94 ? -8.330 -8.523 11.404 1.00 85.50 94 TYR A O 1
ATOM 765 N N . HIS A 1 95 ? -8.210 -9.399 9.343 1.00 80.31 95 HIS A N 1
ATOM 766 C CA . HIS A 1 95 ? -8.867 -10.662 9.698 1.00 80.31 95 HIS A CA 1
ATOM 767 C C . HIS A 1 95 ? -8.167 -11.439 10.824 1.00 80.31 95 HIS A C 1
ATOM 769 O O . HIS A 1 95 ? -8.823 -12.182 11.546 1.00 80.31 95 HIS A O 1
ATOM 775 N N . SER A 1 96 ? -6.850 -11.273 11.002 1.00 77.12 96 SER A N 1
ATOM 776 C CA . SER A 1 96 ? -6.136 -11.869 12.143 1.00 77.12 96 SER A CA 1
ATOM 777 C C . SER A 1 96 ? -6.458 -11.170 13.470 1.00 77.12 96 SER A C 1
ATOM 779 O O . SER A 1 96 ? -6.431 -11.821 14.508 1.00 77.12 96 SER A O 1
ATOM 781 N N . LYS A 1 97 ? -6.767 -9.865 13.455 1.00 68.25 97 LYS A N 1
ATOM 782 C CA . LYS A 1 97 ? -7.125 -9.086 14.653 1.00 68.25 97 LYS A CA 1
ATOM 783 C C . LYS A 1 97 ? -8.562 -9.359 15.110 1.00 68.25 97 LYS A C 1
ATOM 785 O O . LYS A 1 97 ? -8.787 -9.460 16.309 1.00 68.25 97 LYS A O 1
ATOM 790 N N . ASP A 1 98 ? -9.497 -9.592 14.186 1.00 62.25 98 ASP A N 1
ATOM 791 C CA . ASP A 1 98 ? -10.872 -10.022 14.510 1.00 62.25 98 ASP A CA 1
ATOM 792 C C . ASP A 1 98 ? -10.961 -11.432 15.136 1.00 62.25 98 ASP A C 1
ATOM 794 O O . ASP A 1 98 ? -12.016 -11.829 15.628 1.00 62.25 98 ASP A O 1
ATOM 798 N N . GLN A 1 99 ? -9.884 -12.226 15.100 1.00 56.69 99 GLN A N 1
ATOM 799 C CA . GLN A 1 99 ? -9.838 -13.572 15.691 1.00 56.69 99 GLN A CA 1
ATOM 800 C C . GLN A 1 99 ? -9.234 -13.609 17.104 1.00 56.69 99 GLN A C 1
ATOM 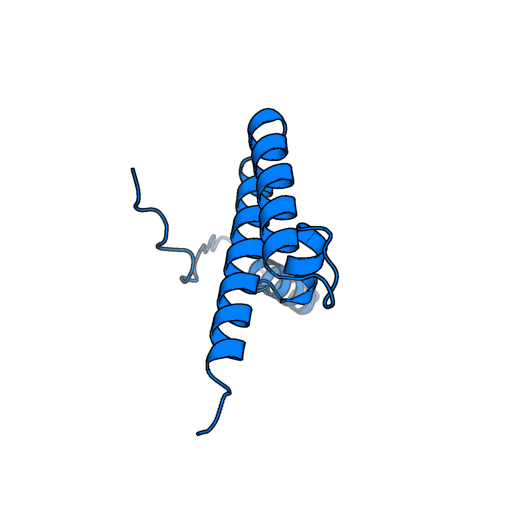802 O O . GLN A 1 99 ? -9.345 -14.636 17.769 1.00 56.69 99 GLN A O 1
ATOM 807 N N . ASP A 1 100 ? -8.650 -12.509 17.592 1.00 54.38 100 ASP A N 1
ATOM 808 C CA . ASP A 1 100 ? -8.057 -12.413 18.936 1.00 54.38 100 ASP A CA 1
ATOM 809 C C . ASP A 1 100 ? -9.058 -11.845 19.963 1.00 54.38 100 ASP A C 1
ATOM 811 O O . ASP A 1 100 ? -8.731 -11.000 20.793 1.00 54.38 100 ASP A O 1
ATOM 815 N N . VAL A 1 101 ? -10.313 -12.306 19.898 1.00 54.81 101 VAL A N 1
ATOM 816 C CA . VAL A 1 101 ? -11.361 -11.991 20.884 1.00 54.81 101 VAL A CA 1
ATOM 817 C C . VAL A 1 101 ? -11.714 -13.263 21.668 1.00 54.81 101 VAL A C 1
ATOM 819 O O . VAL A 1 101 ? -12.632 -13.990 21.276 1.00 54.81 101 VAL A O 1
ATOM 822 N N . PRO A 1 102 ? -11.001 -13.574 22.769 1.00 55.31 102 PRO A N 1
ATOM 823 C CA . PRO A 1 102 ? -11.418 -14.622 23.693 1.00 55.31 102 PRO A CA 1
ATOM 824 C C . PRO A 1 102 ? -12.818 -14.333 24.249 1.00 55.31 102 PRO A C 1
ATOM 826 O O . PRO A 1 102 ? -13.095 -13.214 24.687 1.00 55.31 102 PRO A O 1
ATOM 829 N N . SER A 1 103 ? -13.684 -15.349 24.219 1.00 46.38 103 SER A N 1
ATOM 830 C CA . SER A 1 103 ? -14.973 -15.361 24.935 1.00 46.38 103 SER A CA 1
ATOM 831 C C . SER A 1 103 ? -14.794 -15.628 26.428 1.00 46.38 103 SER A C 1
ATOM 8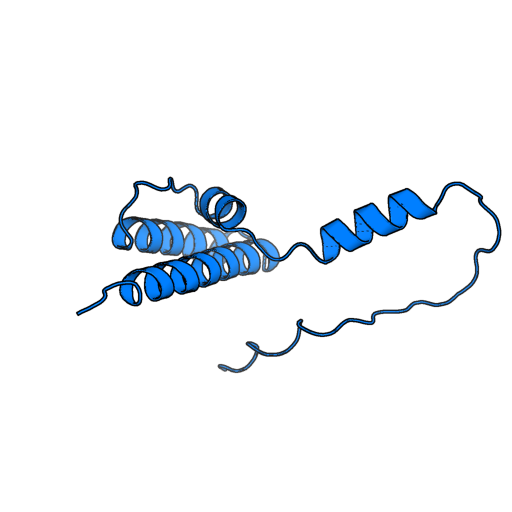33 O O . SER A 1 103 ? -13.820 -16.335 26.776 1.00 46.38 103 SER A O 1
#

Mean predicted aligned error: 14.22 Å

Solvent-accessible surface area (backbone atoms only — not comparable to full-atom values): 6690 Å² total; per-residue (Å²): 143,88,85,78,94,66,83,86,89,67,87,87,88,80,84,90,72,88,80,85,89,68,101,75,54,71,64,59,52,51,53,51,49,53,63,76,65,58,72,82,44,71,68,57,23,29,61,70,56,72,51,67,92,86,60,54,70,70,59,53,50,55,41,41,53,60,50,48,54,52,25,70,78,75,45,49,75,66,55,40,54,48,50,50,54,24,48,55,53,50,52,57,51,51,62,53,57,76,66,73,67,86,130

Radius of gyration: 18.54 Å; Cα contacts (8 Å, |Δi|>4): 48; chains: 1; bounding box: 52×28×42 Å

Foldseek 3Di:
DPDPPDDPPDDDDDPDDDDPDDPPCPVVVVVVVCVVPDQQDLVNLCVLLVHDPPDDPVVSVVSLVVQLVVCVVVNDPVSNVSSVSSNVNVVVVVVVVVPPDDD

Sequence (103 aa):
MAWMIAYCSANIWSPLKDASKSGVAQETIQNTVRRASKVMTEQEARQILGVTEEMPWEEIVKKYDSLFERNAQTGSFYLQSKVHRAKERLETLYHSKDQDVPS

Secondary structure (DSSP, 8-state):
--------S-------------TT-HHHHHHHHHHHT-PPPHHHHHHHHT--SSS-HHHHHHHHHHHHHHHHHHS-HHHHHHHHHHHHHHHHHHHHHTT----

Nearest PDB structures (foldseek):
  7aod-assembly1_M  TM=4.462E-01  e=2.052E+00  Schizosaccharomyces pombe 972h-